Protein AF-A0A7L4TRD4-F1 (afdb_monomer)

Secondary structure (DSSP, 8-state):
--S-HHHHHHHHHHHHHHHHHHHHTS-SSS-----PPP-SHHHHHHHHHHHHH-TT---EEE--SS---GGGGHHHHHH--S-EEEE---S-SS--TTT--HHHHHH--HHHHHHHHHHHHHHTT---EEE-

Foldseek 3Di:
DPDDPVLQVVVLVLQVVVQVCVQVVVPDVDRDDDDRDDQALVSLQVVLVVLVVDPNNQEEEDACQAAHQLVSNLNNLVPHPHAYEYEQDWSDPDDPVVDDDVSNCRRRPSVVNSVNVVVNCVVVVPDHHYDD

Solvent-accessible surface area (backbone atoms only — not comparable to full-atom values): 7834 Å² total; per-residue (Å²): 119,98,67,57,69,68,56,53,52,50,52,45,52,53,50,45,53,52,37,50,52,50,55,71,61,72,79,53,100,61,85,66,79,84,72,82,82,66,76,50,41,62,53,38,26,52,52,35,52,49,47,5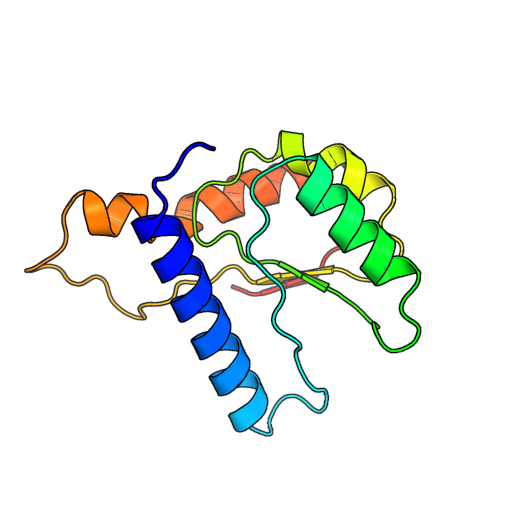7,70,37,85,87,49,76,55,46,80,47,63,37,53,35,73,56,70,39,76,41,44,51,67,17,62,70,72,45,77,54,53,39,34,41,47,49,66,70,93,64,94,67,81,56,83,93,73,69,48,68,69,55,50,65,50,67,27,18,86,54,16,35,50,48,40,47,50,43,40,60,75,69,67,53,82,63,49,78,47,115

Structure (mmCIF, N/CA/C/O backbone):
data_AF-A0A7L4TRD4-F1
#
_entry.id   AF-A0A7L4TRD4-F1
#
loop_
_atom_site.group_PDB
_atom_site.id
_atom_site.type_symbol
_atom_site.label_atom_id
_atom_site.label_alt_id
_atom_site.label_comp_id
_atom_site.label_asym_id
_atom_site.label_entity_id
_atom_site.label_seq_id
_atom_site.pdbx_PDB_ins_code
_atom_site.Cartn_x
_atom_site.Cartn_y
_atom_site.Cartn_z
_atom_site.occupancy
_atom_site.B_iso_or_equiv
_atom_site.auth_seq_id
_atom_site.auth_comp_id
_atom_site.auth_asym_id
_atom_site.auth_atom_id
_atom_site.pdbx_PDB_model_num
ATOM 1 N N . HIS A 1 1 ? 9.168 14.150 -3.097 1.00 60.59 1 HIS A N 1
ATOM 2 C CA . HIS A 1 1 ? 9.000 12.685 -2.972 1.00 60.59 1 HIS A CA 1
ATOM 3 C C . HIS A 1 1 ? 10.142 11.980 -3.693 1.00 60.59 1 HIS A C 1
ATOM 5 O O . HIS A 1 1 ? 10.823 12.643 -4.460 1.00 60.59 1 HIS A O 1
ATOM 11 N N . LEU A 1 2 ? 10.387 10.695 -3.405 1.00 74.81 2 LEU A N 1
ATOM 12 C CA . LEU A 1 2 ? 11.515 9.916 -3.953 1.00 74.81 2 LEU A CA 1
ATOM 13 C C . LEU A 1 2 ? 11.287 9.393 -5.381 1.00 74.81 2 LEU A C 1
ATOM 15 O O . LEU A 1 2 ? 12.255 9.060 -6.052 1.00 74.81 2 LEU A O 1
ATOM 19 N N . TYR A 1 3 ? 10.030 9.307 -5.819 1.00 85.31 3 TYR A N 1
ATOM 20 C CA . TYR A 1 3 ? 9.639 8.750 -7.114 1.00 85.31 3 TYR A CA 1
ATOM 21 C C . TYR A 1 3 ? 8.977 9.808 -7.983 1.00 85.31 3 TYR A C 1
ATOM 23 O O . TYR A 1 3 ? 8.311 10.713 -7.467 1.00 85.31 3 TYR A O 1
ATOM 31 N N . GLU A 1 4 ? 9.145 9.651 -9.291 1.00 88.06 4 GLU A N 1
ATOM 32 C CA . GLU A 1 4 ? 8.486 10.461 -10.307 1.00 88.06 4 GLU A CA 1
ATOM 33 C C . GLU A 1 4 ? 6.982 10.171 -10.366 1.00 88.06 4 GLU A C 1
ATOM 35 O O . GLU A 1 4 ? 6.498 9.122 -9.925 1.00 88.06 4 GLU A O 1
ATOM 40 N N . GLU A 1 5 ? 6.228 11.116 -10.921 1.00 91.00 5 GLU A N 1
ATOM 41 C CA . GLU A 1 5 ? 4.768 11.051 -10.985 1.00 91.00 5 GLU A CA 1
ATO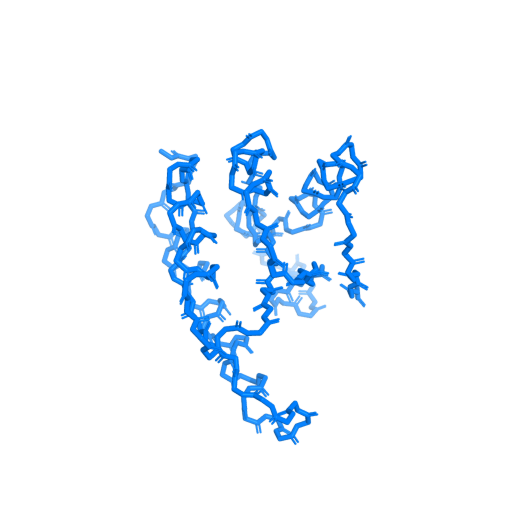M 42 C C . GLU A 1 5 ? 4.268 9.828 -11.765 1.00 91.00 5 GLU A C 1
ATOM 44 O O . GLU A 1 5 ? 3.305 9.184 -11.354 1.00 91.00 5 GLU A O 1
ATOM 49 N N . GLU A 1 6 ? 4.963 9.439 -12.835 1.00 91.38 6 GLU A N 1
ATOM 50 C CA . GLU A 1 6 ? 4.627 8.250 -13.620 1.00 91.38 6 GLU A CA 1
ATOM 51 C C . GLU A 1 6 ? 4.681 6.966 -12.779 1.00 91.38 6 GLU A C 1
ATOM 53 O O . GLU A 1 6 ? 3.737 6.170 -12.791 1.00 91.38 6 GLU A O 1
ATOM 58 N N . THR A 1 7 ? 5.731 6.806 -11.966 1.00 92.94 7 THR A N 1
ATOM 59 C CA . THR A 1 7 ? 5.862 5.667 -11.044 1.00 92.94 7 THR A CA 1
ATOM 60 C C . THR A 1 7 ? 4.713 5.658 -10.037 1.00 92.94 7 THR A C 1
ATOM 62 O O . THR A 1 7 ? 4.099 4.620 -9.797 1.00 92.94 7 THR A O 1
ATOM 65 N N . LEU A 1 8 ? 4.375 6.817 -9.467 1.00 93.12 8 LEU A N 1
ATOM 66 C CA . LEU A 1 8 ? 3.285 6.945 -8.496 1.00 93.12 8 LEU A CA 1
ATOM 67 C C . LEU A 1 8 ? 1.917 6.630 -9.116 1.00 93.12 8 LEU A C 1
ATOM 69 O O . LEU A 1 8 ? 1.102 5.948 -8.493 1.00 93.12 8 LEU A O 1
ATOM 73 N N . ASN A 1 9 ? 1.688 7.057 -10.357 1.00 94.69 9 ASN A N 1
ATOM 74 C CA . ASN A 1 9 ? 0.483 6.733 -11.113 1.00 94.69 9 ASN A CA 1
ATOM 75 C C . ASN A 1 9 ? 0.378 5.229 -11.378 1.00 94.69 9 ASN A C 1
ATOM 77 O O . ASN A 1 9 ? -0.708 4.656 -11.267 1.00 94.69 9 ASN A O 1
ATOM 81 N N . GLN A 1 10 ? 1.493 4.562 -11.682 1.00 97.31 10 GLN A N 1
ATOM 82 C CA . GLN A 1 10 ? 1.497 3.114 -11.865 1.00 97.31 10 GLN A CA 1
ATOM 83 C C . GLN A 1 10 ? 1.251 2.362 -10.548 1.00 97.31 10 GLN A C 1
ATOM 85 O O . GLN A 1 10 ? 0.479 1.403 -10.534 1.00 97.31 10 GLN A O 1
ATOM 90 N N . VAL A 1 11 ? 1.814 2.829 -9.428 1.00 97.25 11 VAL A N 1
ATOM 91 C CA . VAL A 1 11 ? 1.513 2.291 -8.088 1.00 97.25 11 VAL A CA 1
ATOM 92 C C . VAL A 1 11 ? 0.021 2.407 -7.768 1.00 97.25 11 VAL A C 1
ATOM 94 O O . VAL A 1 11 ? -0.577 1.438 -7.290 1.00 97.25 11 VAL A O 1
ATOM 97 N N . ALA A 1 12 ? -0.600 3.554 -8.057 1.00 96.06 12 ALA A N 1
ATOM 98 C CA . ALA A 1 12 ? -2.031 3.763 -7.845 1.00 96.06 12 ALA A CA 1
ATOM 99 C C . ALA A 1 12 ? -2.882 2.817 -8.712 1.00 96.06 12 ALA A C 1
ATOM 101 O O . ALA A 1 12 ? -3.808 2.184 -8.204 1.00 96.06 12 ALA A O 1
ATOM 102 N N . LYS A 1 13 ? -2.525 2.641 -9.994 1.00 97.69 13 LYS A N 1
ATOM 103 C CA . LYS A 1 13 ? -3.193 1.689 -10.901 1.00 97.69 13 LYS A CA 1
ATOM 104 C C . LYS A 1 13 ? -3.098 0.247 -10.399 1.00 97.69 13 LYS A C 1
ATOM 106 O O . LYS A 1 13 ? -4.113 -0.441 -10.324 1.00 97.69 13 LYS A O 1
ATOM 111 N N . ASN A 1 14 ? -1.901 -0.197 -10.017 1.00 98.31 14 ASN A N 1
ATOM 112 C CA . ASN A 1 14 ? -1.678 -1.550 -9.504 1.00 98.31 14 ASN A CA 1
ATOM 113 C C . ASN A 1 14 ? -2.456 -1.787 -8.199 1.00 98.31 14 ASN A C 1
ATOM 115 O O . ASN A 1 14 ? -3.080 -2.832 -8.022 1.00 98.31 14 ASN A O 1
ATOM 119 N N . SER A 1 15 ? -2.474 -0.793 -7.307 1.00 97.88 15 SER A N 1
ATOM 120 C CA . SER A 1 15 ? -3.213 -0.851 -6.040 1.00 97.88 15 SER A CA 1
ATOM 121 C C . SER A 1 15 ? -4.725 -0.938 -6.261 1.00 97.88 15 SER A C 1
ATOM 123 O O . SER A 1 15 ? -5.387 -1.760 -5.627 1.00 97.88 15 SER A O 1
ATOM 125 N N . ALA A 1 16 ? -5.271 -0.143 -7.185 1.00 97.88 16 ALA A N 1
ATOM 126 C CA . ALA A 1 16 ? -6.682 -0.203 -7.556 1.00 97.88 16 ALA A CA 1
ATOM 127 C C . ALA A 1 16 ? -7.057 -1.578 -8.133 1.00 97.88 16 ALA A C 1
ATOM 129 O O . ALA A 1 16 ? -8.013 -2.190 -7.665 1.00 97.88 16 ALA A O 1
ATOM 130 N N . ALA A 1 17 ? -6.250 -2.117 -9.053 1.00 98.31 17 ALA A N 1
ATOM 131 C CA . ALA A 1 17 ? -6.487 -3.430 -9.654 1.00 98.31 17 ALA A CA 1
ATOM 132 C C . ALA A 1 17 ? -6.485 -4.575 -8.622 1.00 98.31 17 ALA A C 1
ATOM 134 O O . ALA A 1 17 ? -7.325 -5.473 -8.691 1.00 98.31 17 ALA A O 1
ATOM 135 N N . ILE A 1 18 ? -5.587 -4.534 -7.629 1.00 97.94 18 ILE A N 1
ATOM 136 C CA . ILE A 1 18 ? -5.583 -5.505 -6.522 1.00 97.94 18 ILE A CA 1
ATOM 137 C C . ILE A 1 18 ? -6.868 -5.393 -5.692 1.00 97.94 18 ILE A C 1
ATOM 139 O O . ILE A 1 18 ? -7.491 -6.407 -5.373 1.00 97.94 18 ILE A O 1
ATOM 143 N N . VAL A 1 19 ? -7.288 -4.171 -5.350 1.00 97.94 19 VAL A N 1
ATOM 144 C CA . VAL A 1 19 ? -8.522 -3.935 -4.584 1.00 97.94 19 VAL A CA 1
ATOM 145 C C . VAL A 1 19 ? -9.754 -4.417 -5.352 1.00 97.94 19 VAL A C 1
ATOM 147 O O . VAL A 1 19 ? -10.627 -5.054 -4.757 1.00 97.94 19 VAL A O 1
ATOM 150 N N . ASP A 1 20 ? -9.815 -4.171 -6.658 1.00 97.88 20 ASP A N 1
ATOM 151 C CA . ASP A 1 20 ? -10.898 -4.640 -7.521 1.00 97.88 20 ASP A CA 1
ATOM 152 C C . ASP A 1 20 ? -10.924 -6.168 -7.603 1.00 97.88 20 ASP A C 1
ATOM 154 O O . ASP A 1 20 ? -11.984 -6.771 -7.432 1.00 97.88 20 ASP A O 1
ATOM 158 N N . GLY A 1 21 ? -9.763 -6.813 -7.755 1.00 97.69 21 GLY A N 1
ATOM 159 C CA . GLY A 1 21 ? -9.647 -8.271 -7.720 1.00 97.69 21 GLY A CA 1
ATOM 160 C C . GLY A 1 21 ? -10.114 -8.869 -6.389 1.00 97.69 21 GLY A C 1
ATOM 161 O O . GLY A 1 21 ? -10.866 -9.846 -6.367 1.00 97.69 21 GLY A O 1
ATOM 162 N N . PHE A 1 22 ? -9.738 -8.256 -5.265 1.00 97.50 22 PHE A N 1
ATOM 163 C CA . PHE A 1 22 ? -10.208 -8.676 -3.946 1.00 97.50 22 PHE A CA 1
ATOM 164 C C . PHE A 1 22 ? -11.722 -8.531 -3.791 1.00 97.50 22 PHE A C 1
ATOM 166 O O . PHE A 1 22 ? -12.379 -9.491 -3.376 1.00 97.50 22 PHE A O 1
ATOM 173 N N . ASN A 1 23 ? -12.279 -7.379 -4.162 1.00 97.69 23 ASN A N 1
ATOM 174 C CA . ASN A 1 23 ? -13.717 -7.127 -4.090 1.00 97.69 23 ASN A CA 1
ATOM 175 C C . ASN A 1 23 ? -14.516 -8.031 -5.046 1.00 97.69 23 ASN A C 1
ATOM 177 O O . ASN A 1 23 ? -15.600 -8.479 -4.685 1.00 97.69 23 ASN A O 1
ATOM 181 N N . GLY A 1 24 ? -13.982 -8.339 -6.231 1.00 97.50 24 GLY A N 1
ATOM 182 C CA . GLY A 1 24 ? -14.615 -9.219 -7.219 1.00 97.50 24 GLY A CA 1
ATOM 183 C C . GLY A 1 24 ? -14.521 -10.712 -6.890 1.00 97.50 24 GLY A C 1
ATOM 184 O O . GLY A 1 24 ? -15.275 -11.512 -7.439 1.00 97.50 24 GLY A O 1
ATOM 185 N N . SER A 1 25 ? -13.628 -11.111 -5.978 1.00 96.75 25 SER A N 1
ATOM 186 C CA . SER A 1 25 ? -13.419 -12.524 -5.633 1.00 96.75 25 SER A CA 1
ATOM 187 C C . SER A 1 25 ? -14.583 -13.173 -4.875 1.00 96.75 25 SER A C 1
ATOM 189 O O . SER A 1 25 ? -14.647 -14.399 -4.811 1.00 96.75 25 SER A O 1
ATOM 191 N N . ASN A 1 26 ? -15.454 -12.378 -4.239 1.00 90.81 26 ASN A N 1
ATOM 192 C CA . ASN A 1 26 ? -16.488 -12.822 -3.291 1.00 90.81 26 ASN A CA 1
ATOM 193 C C . ASN A 1 26 ? -15.972 -13.684 -2.114 1.00 90.81 26 ASN A C 1
ATOM 195 O O . ASN A 1 26 ? -16.767 -14.264 -1.377 1.00 90.81 26 ASN A O 1
ATOM 199 N N . LYS A 1 27 ? -14.648 -13.767 -1.900 1.00 96.06 27 LYS A N 1
ATOM 200 C CA . LYS A 1 27 ? -14.027 -14.523 -0.793 1.00 96.06 27 LYS A CA 1
ATOM 201 C C . LYS A 1 27 ? -13.841 -13.687 0.469 1.00 96.06 27 LYS A C 1
ATOM 203 O O . LYS A 1 27 ? -13.654 -14.240 1.551 1.00 96.06 27 LYS A O 1
ATOM 208 N N . ILE A 1 28 ? -13.862 -12.364 0.332 1.00 95.38 28 ILE A N 1
ATOM 209 C CA . ILE A 1 28 ? -13.737 -11.427 1.444 1.00 95.38 28 ILE A CA 1
ATOM 210 C C . ILE A 1 28 ? -15.140 -10.879 1.728 1.00 95.38 28 ILE A C 1
ATOM 212 O O . ILE A 1 28 ? -15.716 -10.232 0.857 1.00 95.38 28 ILE A O 1
ATOM 216 N N . PRO A 1 29 ? -15.707 -11.102 2.928 1.00 94.50 29 PRO A N 1
ATOM 217 C CA . PRO A 1 29 ? -17.089 -10.719 3.245 1.00 94.50 29 PRO A CA 1
ATOM 218 C C . PRO A 1 29 ? -17.274 -9.202 3.436 1.00 94.50 29 PRO A C 1
ATOM 220 O O . PRO A 1 29 ? -18.323 -8.745 3.882 1.00 94.50 29 PRO A O 1
ATOM 223 N N . LEU A 1 30 ? -16.236 -8.414 3.156 1.00 95.38 30 LEU A N 1
ATOM 224 C CA . LEU A 1 30 ? -16.160 -6.982 3.395 1.00 95.38 30 LEU A CA 1
ATOM 225 C C . LEU A 1 30 ? -15.593 -6.292 2.162 1.00 95.38 30 LEU A C 1
ATOM 227 O O . LEU A 1 30 ? -14.680 -6.805 1.517 1.00 95.38 30 LEU A O 1
ATOM 231 N N . LYS A 1 31 ? -16.086 -5.084 1.890 1.00 96.25 31 LYS A N 1
ATOM 232 C CA . LYS A 1 31 ? -15.549 -4.240 0.827 1.00 96.25 31 LYS A CA 1
ATOM 233 C C . LYS A 1 31 ? -14.212 -3.639 1.253 1.00 96.25 31 LYS A C 1
ATOM 235 O O . LYS A 1 31 ? -14.139 -2.937 2.262 1.00 96.25 31 LYS A O 1
ATOM 240 N N . ILE A 1 32 ? -13.182 -3.844 0.442 1.00 97.81 32 ILE A N 1
ATOM 241 C CA . ILE A 1 32 ? -11.914 -3.127 0.548 1.00 97.81 32 ILE A CA 1
ATOM 242 C C . ILE A 1 32 ? -12.054 -1.801 -0.202 1.00 97.81 32 ILE A C 1
ATOM 244 O O . ILE A 1 32 ? -12.494 -1.761 -1.350 1.00 97.81 32 ILE A O 1
ATOM 248 N N . VAL A 1 33 ? -11.710 -0.700 0.465 1.00 97.62 33 VAL A N 1
ATOM 249 C CA . VAL A 1 33 ? -11.774 0.650 -0.105 1.00 97.62 33 VAL A CA 1
ATOM 250 C C . VAL A 1 33 ? -10.358 1.110 -0.419 1.00 97.62 33 VAL A C 1
ATOM 252 O O . VAL A 1 33 ? -9.557 1.289 0.498 1.00 97.62 33 VAL A O 1
ATOM 255 N N . HIS A 1 34 ? -10.067 1.311 -1.705 1.00 97.25 34 HIS A N 1
ATOM 256 C CA . HIS A 1 34 ? -8.805 1.895 -2.149 1.00 97.25 34 HIS A CA 1
ATOM 257 C C . HIS A 1 34 ? -8.639 3.311 -1.576 1.00 97.25 34 HIS A C 1
ATOM 259 O O . HIS A 1 34 ? -9.601 4.081 -1.478 1.00 97.25 34 HIS A O 1
ATOM 265 N N . LYS A 1 35 ? -7.413 3.643 -1.176 1.00 97.31 35 LYS A N 1
ATOM 266 C CA . LYS A 1 35 ? -7.006 4.970 -0.714 1.00 97.31 35 LYS A CA 1
ATOM 267 C C . LYS A 1 35 ? -5.801 5.405 -1.527 1.00 97.31 35 LYS A C 1
ATOM 269 O O . LYS A 1 35 ? -4.994 4.563 -1.906 1.00 97.31 35 LYS A O 1
ATOM 274 N N . GLU A 1 36 ? -5.702 6.708 -1.764 1.00 94.62 36 GLU A N 1
ATOM 275 C CA . GLU A 1 36 ? -4.586 7.301 -2.495 1.00 94.62 36 GLU A CA 1
ATOM 276 C C . GLU A 1 36 ? -3.236 6.889 -1.906 1.00 94.62 36 GLU A C 1
ATOM 278 O O . GLU A 1 36 ? -3.081 6.751 -0.687 1.00 94.62 36 GLU A O 1
ATOM 283 N N . THR A 1 37 ? -2.246 6.711 -2.781 1.00 95.88 37 THR A N 1
ATOM 284 C CA . THR A 1 37 ? -0.886 6.368 -2.369 1.00 95.88 37 THR A CA 1
ATOM 285 C C . THR A 1 37 ? -0.316 7.483 -1.501 1.00 95.88 37 THR A C 1
ATOM 287 O O . THR A 1 37 ? -0.188 8.624 -1.952 1.00 95.88 37 THR A O 1
ATOM 290 N N . VAL A 1 38 ? 0.062 7.138 -0.272 1.00 96.69 38 VAL A N 1
ATOM 291 C CA . VAL A 1 38 ? 0.706 8.045 0.683 1.00 96.69 38 VAL A CA 1
ATOM 292 C C . VAL A 1 38 ? 2.216 8.085 0.468 1.00 96.69 38 VAL A C 1
ATOM 294 O O . VAL A 1 38 ? 2.860 7.068 0.209 1.00 96.69 38 VAL A O 1
ATOM 297 N N . LYS A 1 39 ? 2.780 9.284 0.546 1.00 95.12 39 LYS A N 1
ATOM 298 C CA . LYS A 1 39 ? 4.119 9.630 0.067 1.00 95.12 39 LYS A CA 1
ATOM 299 C C . LYS A 1 39 ? 4.838 10.632 0.983 1.00 95.12 39 LYS A C 1
ATOM 301 O O . LYS A 1 39 ? 6.040 10.839 0.804 1.00 95.12 39 LYS A O 1
ATOM 306 N N . THR A 1 40 ? 4.149 11.260 1.943 1.00 97.31 40 THR A N 1
ATOM 307 C CA . THR A 1 40 ? 4.735 12.064 3.039 1.00 97.31 40 THR A CA 1
ATOM 308 C C . THR A 1 40 ? 4.345 11.527 4.427 1.00 97.31 40 THR A C 1
ATOM 310 O O . THR A 1 40 ? 3.347 10.814 4.556 1.00 97.31 40 THR A O 1
ATOM 313 N N . PRO A 1 41 ? 5.088 11.883 5.499 1.00 98.19 41 PRO A N 1
ATOM 314 C CA . PRO A 1 41 ? 4.660 11.606 6.873 1.00 98.19 41 PRO A CA 1
ATOM 315 C C . PRO A 1 41 ? 3.281 12.182 7.226 1.00 98.19 41 PRO A C 1
ATOM 317 O O . PRO A 1 41 ? 2.544 11.557 7.991 1.00 98.19 41 PRO A O 1
ATOM 320 N N . ASP A 1 42 ? 2.938 13.357 6.690 1.00 98.38 42 ASP A N 1
ATOM 321 C CA . ASP A 1 42 ? 1.660 14.018 6.966 1.00 98.38 42 ASP A CA 1
ATOM 322 C C . ASP A 1 42 ? 0.510 13.300 6.259 1.00 98.38 42 ASP A C 1
ATOM 324 O O . ASP A 1 42 ? -0.444 12.923 6.927 1.00 98.38 42 ASP A O 1
ATOM 328 N N . GLU A 1 43 ? 0.656 12.940 4.979 1.00 98.19 43 GLU A N 1
ATOM 329 C CA . GLU A 1 43 ? -0.338 12.124 4.260 1.00 98.19 43 GLU A CA 1
ATOM 330 C C . GLU A 1 43 ? -0.610 10.788 4.972 1.00 98.19 43 GLU A C 1
ATOM 332 O O . GLU A 1 43 ? -1.761 10.37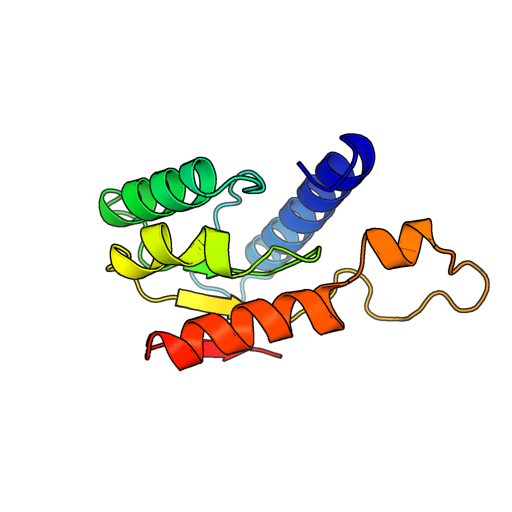5 5.120 1.00 98.19 43 GLU A O 1
ATOM 337 N N . ILE A 1 44 ? 0.445 10.116 5.458 1.00 98.56 44 ILE A N 1
ATOM 338 C CA . ILE A 1 44 ? 0.307 8.887 6.252 1.00 98.56 44 ILE A CA 1
ATOM 339 C C . ILE A 1 44 ? -0.458 9.176 7.549 1.00 98.56 44 ILE A C 1
ATOM 341 O O . ILE A 1 44 ? -1.376 8.440 7.914 1.00 98.56 44 ILE A O 1
ATOM 345 N N . THR A 1 45 ? -0.069 10.224 8.274 1.00 98.69 45 THR A N 1
ATOM 346 C CA . THR A 1 45 ? -0.670 10.566 9.570 1.00 98.69 45 THR A CA 1
ATOM 347 C C . THR A 1 45 ? -2.144 10.922 9.418 1.00 98.69 45 THR A C 1
ATOM 349 O O . THR A 1 45 ? -2.970 10.379 10.154 1.00 98.69 45 THR A O 1
ATOM 352 N N . ASP A 1 46 ? -2.479 11.753 8.437 1.00 98.56 46 ASP A N 1
ATOM 353 C CA . ASP A 1 46 ? -3.835 12.215 8.164 1.00 98.56 46 ASP A CA 1
ATOM 354 C C . ASP A 1 46 ? -4.736 11.056 7.736 1.00 98.56 46 ASP A C 1
ATOM 356 O O . ASP A 1 46 ? -5.853 10.914 8.242 1.00 98.56 46 ASP A O 1
ATOM 360 N N . LEU A 1 47 ? -4.238 10.150 6.884 1.00 98.44 47 LEU A N 1
ATOM 361 C CA . LEU A 1 47 ? -4.986 8.961 6.481 1.00 98.44 47 LEU A CA 1
ATOM 362 C C . LEU A 1 47 ? -5.272 8.034 7.671 1.00 98.44 47 LEU A C 1
ATOM 364 O O . LEU A 1 47 ? -6.393 7.539 7.819 1.00 98.44 47 LEU A O 1
ATOM 368 N N . LEU A 1 48 ? -4.282 7.799 8.538 1.00 98.44 48 LEU A N 1
ATOM 369 C CA . LEU A 1 48 ? -4.455 6.955 9.725 1.00 98.44 48 LEU A CA 1
ATOM 370 C C . LEU A 1 48 ? -5.341 7.628 10.788 1.00 98.44 48 LEU A C 1
ATOM 372 O O . LEU A 1 48 ? -6.092 6.944 11.490 1.00 98.44 48 LEU A O 1
ATOM 376 N N . GLN A 1 49 ? -5.325 8.960 10.878 1.00 98.44 49 GLN A N 1
ATOM 377 C CA . GLN A 1 49 ? -6.249 9.726 11.711 1.00 98.44 49 GLN A CA 1
ATOM 378 C C . GLN A 1 49 ? -7.687 9.642 11.187 1.00 98.44 49 GLN A C 1
ATOM 380 O O . GLN A 1 49 ? -8.603 9.384 11.971 1.00 98.44 49 GLN A O 1
ATOM 385 N N . LEU A 1 50 ? -7.887 9.779 9.875 1.00 98.19 50 LEU A N 1
ATOM 386 C CA . LEU A 1 50 ? -9.186 9.599 9.228 1.00 98.19 50 LEU A CA 1
ATOM 387 C C . LEU A 1 50 ? -9.714 8.172 9.426 1.00 98.19 50 LEU A C 1
ATOM 389 O O . LEU A 1 50 ? -10.882 7.968 9.750 1.00 98.19 50 LEU A O 1
ATOM 393 N N . ALA A 1 51 ? -8.848 7.165 9.295 1.00 98.19 51 ALA A N 1
ATOM 394 C CA . ALA A 1 51 ? -9.224 5.777 9.536 1.00 98.19 51 ALA A CA 1
ATOM 395 C C . ALA A 1 51 ? -9.705 5.543 10.977 1.00 98.19 51 ALA A C 1
ATOM 397 O O . ALA A 1 51 ? -10.606 4.735 11.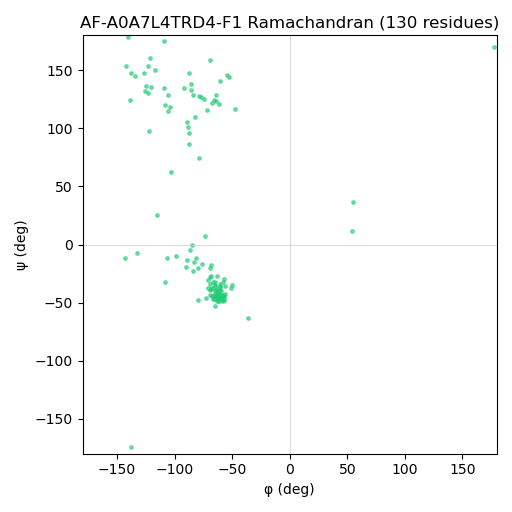199 1.00 98.19 51 ALA A O 1
ATOM 398 N N . ASN A 1 52 ? -9.143 6.253 11.961 1.00 98.44 52 ASN A N 1
ATOM 399 C CA . ASN A 1 52 ? -9.595 6.175 13.348 1.00 98.44 52 ASN A CA 1
ATOM 400 C C . ASN A 1 52 ? -10.999 6.763 13.557 1.00 98.44 52 ASN A C 1
ATOM 402 O O . ASN A 1 52 ? -11.746 6.218 14.373 1.00 98.44 52 ASN A O 1
ATOM 406 N N . SER A 1 53 ? -11.343 7.858 12.870 1.00 97.62 53 SER A N 1
ATOM 407 C CA . SER A 1 53 ? -12.634 8.545 13.023 1.00 97.62 53 SER A CA 1
ATOM 408 C C . SER A 1 53 ? -13.756 7.932 12.181 1.00 97.62 53 SER A C 1
ATOM 410 O O . SER A 1 53 ? -14.928 8.064 12.536 1.00 97.62 53 SER A O 1
ATOM 412 N N . GLU A 1 54 ? -13.421 7.217 11.107 1.00 97.88 54 GLU A N 1
ATOM 413 C CA . GLU A 1 54 ? -14.401 6.556 10.251 1.00 97.88 54 GLU 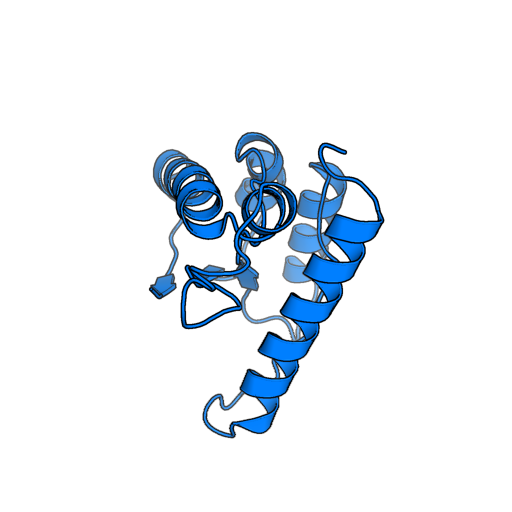A CA 1
ATOM 414 C C . GLU A 1 54 ? -15.031 5.339 10.955 1.00 97.88 54 GLU A C 1
ATOM 416 O O . GLU A 1 54 ? -14.373 4.336 11.258 1.00 97.88 54 GLU A O 1
ATOM 421 N N . LYS A 1 55 ? -16.346 5.415 11.203 1.00 97.00 55 LYS A N 1
ATOM 422 C CA . LYS A 1 55 ? -17.116 4.370 11.897 1.00 97.00 55 LYS A CA 1
ATOM 423 C C . LYS A 1 55 ? -17.157 3.067 11.102 1.00 97.00 55 LYS A C 1
ATOM 425 O O . LYS A 1 55 ? -17.129 1.998 11.704 1.00 97.00 55 LYS A O 1
ATOM 430 N N . LYS A 1 56 ? -17.199 3.146 9.768 1.00 97.69 56 LYS A N 1
ATOM 431 C CA . LYS A 1 56 ? -17.227 1.972 8.878 1.00 97.69 56 LYS A CA 1
ATOM 432 C C . LYS A 1 56 ? -15.841 1.360 8.645 1.00 97.69 56 LYS A C 1
ATOM 434 O O . LYS A 1 56 ? -15.746 0.254 8.121 1.00 97.69 56 LYS A O 1
ATOM 439 N N . CYS A 1 57 ? -14.767 2.047 9.036 1.00 98.12 57 CYS A N 1
ATOM 440 C CA . CYS A 1 57 ? -13.406 1.538 8.932 1.00 98.12 57 CYS A CA 1
ATOM 441 C C . CYS A 1 57 ? -13.111 0.625 10.123 1.00 98.12 57 CYS A C 1
ATOM 443 O O . CYS A 1 57 ? -12.977 1.082 11.263 1.00 98.12 57 CYS A O 1
ATOM 445 N N . ILE A 1 58 ? -13.007 -0.678 9.867 1.00 97.44 58 ILE A N 1
ATOM 446 C CA . ILE A 1 58 ? -12.736 -1.670 10.916 1.00 97.44 58 ILE A CA 1
ATOM 447 C C . ILE A 1 58 ? -11.262 -2.082 10.998 1.00 97.44 58 ILE A C 1
ATOM 449 O O . ILE A 1 58 ? -10.871 -2.764 11.940 1.00 97.44 58 ILE A O 1
ATOM 453 N N . GLY A 1 59 ? -10.442 -1.683 10.028 1.00 97.88 59 GLY A N 1
ATOM 454 C CA . GLY A 1 59 ? -9.044 -2.077 9.930 1.00 97.88 59 GLY A CA 1
ATOM 455 C C . GLY A 1 59 ? -8.383 -1.503 8.684 1.00 97.88 59 GLY A C 1
ATOM 456 O O . GLY A 1 59 ? -9.051 -0.945 7.816 1.00 97.88 59 GLY A O 1
ATOM 457 N N . ILE A 1 60 ? -7.063 -1.637 8.617 1.00 98.38 60 ILE A N 1
ATOM 458 C CA . ILE A 1 60 ? -6.235 -1.100 7.536 1.00 98.38 60 ILE A CA 1
ATOM 459 C C . ILE A 1 60 ? -5.414 -2.230 6.933 1.00 98.38 60 ILE A C 1
ATOM 461 O O . ILE A 1 60 ? -4.846 -3.041 7.662 1.00 98.38 60 ILE A O 1
ATOM 465 N N . ILE A 1 61 ? -5.336 -2.263 5.606 1.00 98.62 61 ILE A N 1
ATOM 466 C CA . ILE A 1 61 ? -4.392 -3.101 4.870 1.00 98.62 61 ILE A CA 1
ATOM 467 C C . ILE A 1 61 ? -3.306 -2.177 4.326 1.00 98.62 61 ILE A C 1
ATOM 469 O O . ILE A 1 61 ? -3.612 -1.160 3.710 1.00 98.62 61 ILE A O 1
ATOM 473 N N . THR A 1 62 ? -2.046 -2.512 4.579 1.00 98.44 62 THR A N 1
ATOM 474 C CA . THR A 1 62 ? -0.883 -1.772 4.083 1.00 98.44 62 THR A CA 1
ATOM 475 C C . THR A 1 62 ? -0.019 -2.680 3.228 1.00 98.44 62 THR A C 1
ATOM 477 O O . THR A 1 62 ? 0.278 -3.800 3.648 1.00 98.44 62 THR A O 1
ATOM 480 N N . TRP A 1 63 ? 0.427 -2.161 2.091 1.00 98.69 63 TRP A N 1
ATOM 481 C CA . TRP A 1 63 ? 1.361 -2.807 1.177 1.00 98.69 63 TRP A CA 1
ATOM 482 C C . TRP A 1 63 ? 2.352 -1.761 0.673 1.00 98.69 63 TRP A C 1
ATOM 484 O O . TRP A 1 63 ? 1.939 -0.713 0.170 1.00 98.69 63 TRP A O 1
ATOM 494 N N . MET A 1 64 ? 3.648 -2.007 0.856 1.00 98.31 64 MET A N 1
ATOM 495 C CA . MET A 1 64 ? 4.690 -1.108 0.370 1.00 98.31 64 MET A CA 1
ATOM 496 C C . MET A 1 64 ? 5.034 -1.496 -1.071 1.00 98.31 64 MET A C 1
ATOM 498 O O . MET A 1 64 ? 5.937 -2.296 -1.304 1.00 98.31 64 MET A O 1
ATOM 502 N N . HIS A 1 65 ? 4.292 -0.964 -2.048 1.00 98.06 65 HIS A N 1
ATOM 503 C CA . HIS A 1 65 ? 4.555 -1.239 -3.469 1.00 98.06 65 HIS A CA 1
ATOM 504 C C . HIS A 1 65 ? 5.977 -0.814 -3.867 1.00 98.06 65 HIS A C 1
ATOM 506 O O . HIS A 1 65 ? 6.718 -1.566 -4.503 1.00 98.06 65 HIS A O 1
ATOM 512 N N . THR A 1 66 ? 6.357 0.396 -3.457 1.00 97.62 66 THR A N 1
ATOM 513 C CA . THR A 1 66 ? 7.718 0.918 -3.560 1.00 97.62 66 THR A CA 1
ATOM 514 C C . THR A 1 66 ? 8.370 1.007 -2.179 1.00 97.62 66 THR A C 1
ATOM 516 O O . THR A 1 66 ? 7.732 0.757 -1.151 1.00 97.62 66 THR A O 1
ATOM 519 N N . PHE A 1 67 ? 9.652 1.370 -2.127 1.00 97.56 67 PHE A N 1
ATOM 520 C CA . PHE A 1 67 ? 10.324 1.633 -0.862 1.00 97.56 67 PHE A CA 1
ATOM 521 C C . PHE A 1 67 ? 9.744 2.901 -0.217 1.00 97.56 67 PHE A C 1
ATOM 523 O O . PHE A 1 67 ? 9.751 3.984 -0.801 1.00 97.56 67 PHE A O 1
ATOM 530 N N . SER A 1 68 ? 9.217 2.758 0.999 1.00 97.19 68 SER A N 1
ATOM 531 C CA . SER A 1 68 ? 8.578 3.834 1.759 1.00 97.19 68 SER A CA 1
ATOM 532 C C . SER A 1 68 ? 9.300 3.987 3.099 1.00 97.19 68 SER A C 1
ATOM 534 O O . SER A 1 68 ? 8.996 3.224 4.022 1.00 97.19 68 SER A O 1
ATOM 536 N N . PRO A 1 69 ? 10.241 4.950 3.222 1.00 97.88 69 PRO A N 1
ATOM 537 C CA . PRO A 1 69 ? 11.103 5.081 4.391 1.00 97.88 69 PRO A CA 1
ATOM 538 C C . PRO A 1 69 ? 10.322 5.002 5.700 1.00 97.88 69 PRO A C 1
ATOM 540 O O . PRO A 1 69 ? 9.488 5.858 6.019 1.00 97.88 69 PRO A O 1
ATOM 543 N N . ALA A 1 70 ? 10.605 3.983 6.506 1.00 97.50 70 ALA A N 1
ATOM 544 C CA . ALA A 1 70 ? 9.684 3.574 7.560 1.00 97.50 70 ALA A CA 1
ATOM 545 C C . ALA A 1 70 ? 9.566 4.608 8.697 1.00 97.50 70 ALA A C 1
ATOM 547 O O . ALA A 1 70 ? 8.585 4.626 9.443 1.00 97.50 70 ALA A O 1
ATOM 548 N N . LYS A 1 71 ? 10.528 5.538 8.807 1.00 98.06 71 LYS A N 1
ATOM 549 C CA . LYS A 1 71 ? 10.445 6.693 9.719 1.00 98.06 71 LYS A CA 1
ATOM 550 C C . LYS A 1 71 ? 9.222 7.573 9.455 1.00 98.06 71 LYS A C 1
ATOM 552 O O . LYS A 1 71 ? 8.675 8.127 10.405 1.00 98.06 71 LYS A O 1
ATOM 557 N N . MET A 1 72 ? 8.775 7.679 8.203 1.00 98.25 72 MET A N 1
ATOM 558 C CA . MET A 1 72 ? 7.601 8.475 7.832 1.00 98.25 72 MET A CA 1
ATOM 559 C C . MET A 1 72 ? 6.318 7.944 8.483 1.00 98.25 72 MET A C 1
ATOM 561 O O . MET A 1 72 ? 5.402 8.705 8.777 1.00 98.25 72 MET A O 1
ATOM 565 N N . TRP A 1 73 ? 6.279 6.644 8.778 1.00 98.69 73 TRP A N 1
ATOM 566 C CA . TRP A 1 73 ? 5.115 5.968 9.337 1.00 98.69 73 TRP A CA 1
ATOM 567 C C . TRP A 1 73 ? 4.988 6.105 10.857 1.00 98.69 73 TRP A C 1
ATOM 569 O O . TRP A 1 73 ? 3.915 5.849 11.399 1.00 98.69 73 TRP A O 1
ATOM 579 N N . ILE A 1 74 ? 6.044 6.522 11.569 1.00 98.69 74 ILE A N 1
ATOM 580 C CA . ILE A 1 74 ? 6.088 6.494 13.042 1.00 98.69 74 ILE A CA 1
ATOM 581 C C . ILE A 1 74 ? 4.931 7.282 13.662 1.00 98.69 74 ILE A C 1
ATOM 583 O O . ILE A 1 74 ? 4.259 6.774 14.562 1.00 98.69 74 ILE A O 1
ATOM 587 N N . ARG A 1 75 ? 4.680 8.511 13.198 1.00 98.69 75 ARG A N 1
ATOM 588 C CA . ARG A 1 75 ? 3.644 9.385 13.772 1.00 98.69 75 ARG A CA 1
ATOM 589 C C . ARG A 1 75 ? 2.251 8.790 13.572 1.00 98.69 75 ARG A C 1
ATOM 591 O O . ARG A 1 75 ? 1.536 8.575 14.550 1.00 98.69 75 ARG A O 1
ATOM 598 N N . GLY A 1 76 ? 1.907 8.438 12.335 1.00 98.56 76 GLY A N 1
ATOM 599 C CA . GLY A 1 76 ? 0.619 7.832 12.006 1.00 98.56 76 GLY A CA 1
ATOM 600 C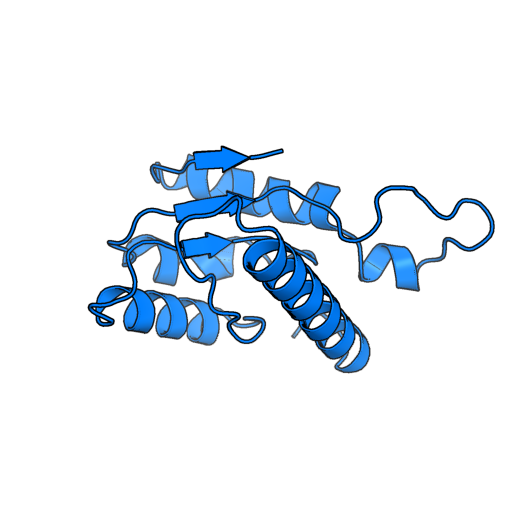 C . GLY A 1 76 ? 0.392 6.481 12.700 1.00 98.56 76 GLY A C 1
ATOM 601 O O . GLY A 1 76 ? -0.654 6.256 13.308 1.00 98.56 76 GLY A O 1
ATOM 602 N N . LEU A 1 77 ? 1.391 5.594 12.709 1.00 98.50 77 LEU A N 1
ATOM 603 C CA . LEU A 1 77 ? 1.293 4.303 13.399 1.00 98.50 77 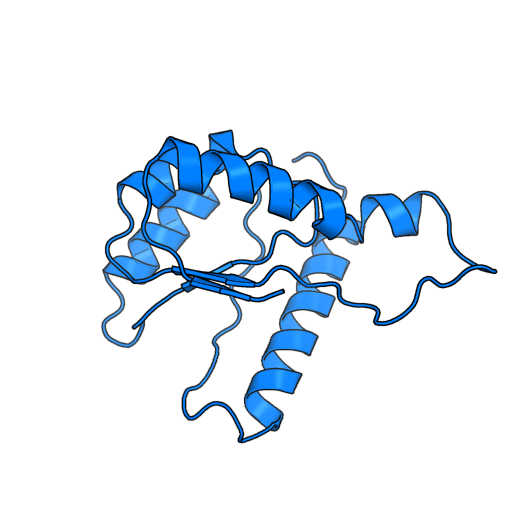LEU A CA 1
ATOM 604 C C . LEU A 1 77 ? 1.164 4.467 14.915 1.00 98.50 77 LEU A C 1
ATOM 606 O O . LEU A 1 77 ? 0.515 3.647 15.566 1.00 98.50 77 LEU A O 1
ATOM 610 N N . SER A 1 78 ? 1.770 5.505 15.499 1.00 98.44 78 SER A N 1
ATOM 611 C CA . SER A 1 78 ? 1.673 5.785 16.937 1.00 98.44 78 SER A CA 1
ATOM 612 C C . SER A 1 78 ? 0.243 6.104 17.361 1.00 98.44 78 SER A C 1
ATOM 614 O O . SER A 1 78 ? -0.180 5.618 18.408 1.00 98.44 78 SER A O 1
ATOM 616 N N . ILE A 1 79 ? -0.506 6.833 16.528 1.00 98.31 79 ILE A N 1
ATOM 617 C CA . ILE A 1 79 ? -1.894 7.229 16.808 1.00 98.31 79 ILE A CA 1
ATOM 618 C C . ILE A 1 79 ? -2.940 6.215 16.328 1.00 98.31 79 ILE A C 1
ATOM 620 O O . ILE A 1 79 ? -4.110 6.331 16.694 1.00 98.31 79 ILE A O 1
ATOM 624 N N . LEU A 1 80 ? -2.563 5.245 15.493 1.00 98.44 80 LEU A N 1
ATOM 625 C CA . LEU A 1 80 ? -3.495 4.274 14.924 1.00 98.44 80 LEU A CA 1
ATOM 626 C C . LEU A 1 80 ? -4.126 3.393 16.016 1.00 98.44 80 LEU A C 1
ATOM 628 O O . LEU A 1 80 ? -3.426 2.715 16.770 1.00 98.44 80 LEU A O 1
ATOM 632 N N . LYS A 1 81 ? -5.462 3.385 16.066 1.00 97.81 81 LYS A N 1
ATOM 633 C CA . LYS A 1 81 ? -6.283 2.595 16.998 1.00 97.81 81 LYS A CA 1
ATOM 634 C C . LYS A 1 81 ? -6.983 1.417 16.317 1.00 97.81 81 LYS A C 1
ATOM 636 O O . LYS A 1 81 ? -7.541 0.563 17.003 1.00 97.81 81 LYS A O 1
ATOM 641 N N . LYS A 1 82 ? -6.988 1.372 14.982 1.00 98.12 82 LYS A N 1
ATOM 642 C CA . LYS A 1 82 ? -7.593 0.285 14.203 1.00 98.12 82 LYS A CA 1
ATOM 643 C C . LYS A 1 82 ? -6.585 -0.858 13.985 1.00 98.12 82 LYS A C 1
ATOM 645 O O . LYS A 1 82 ? -5.388 -0.591 13.870 1.00 98.12 82 LYS A O 1
ATOM 650 N N . PRO A 1 83 ? -7.039 -2.122 13.910 1.00 98.19 83 PRO A N 1
ATOM 651 C CA . PRO A 1 83 ? -6.201 -3.246 13.503 1.00 98.19 83 PRO A CA 1
ATOM 652 C C . PRO A 1 83 ? -5.532 -3.004 12.147 1.00 98.19 83 PRO A C 1
ATOM 654 O O . PRO A 1 83 ? -6.131 -2.410 11.251 1.00 98.19 83 PRO A O 1
ATOM 657 N N . ILE A 1 84 ? -4.311 -3.512 11.987 1.00 98.38 84 ILE A N 1
ATOM 658 C CA . ILE A 1 84 ? -3.532 -3.376 10.756 1.00 98.38 84 ILE A CA 1
ATOM 659 C C . ILE A 1 84 ? -3.068 -4.741 10.241 1.00 98.38 84 ILE A C 1
ATOM 661 O O . ILE A 1 84 ? -2.547 -5.578 10.989 1.00 98.38 84 ILE A O 1
ATOM 665 N N . CYS A 1 85 ? -3.281 -4.955 8.948 1.00 98.38 85 CYS A N 1
ATOM 666 C CA . CYS A 1 85 ? -2.796 -6.082 8.175 1.00 98.38 85 CYS A CA 1
ATOM 667 C C . CYS A 1 85 ? -1.696 -5.588 7.238 1.00 98.38 85 CYS A C 1
ATOM 669 O O . CYS A 1 85 ? -1.922 -4.736 6.385 1.00 98.38 85 CYS A O 1
ATOM 671 N N . HIS A 1 86 ? -0.505 -6.141 7.392 1.00 98.62 86 HIS A N 1
ATOM 672 C CA . HIS A 1 86 ? 0.596 -5.949 6.467 1.00 98.62 86 HIS A CA 1
ATOM 673 C C . HIS A 1 86 ? 0.505 -7.031 5.389 1.00 98.62 86 HIS A C 1
ATOM 675 O O . HIS A 1 86 ? 0.774 -8.201 5.661 1.00 98.62 86 HIS A O 1
ATOM 681 N N . LEU A 1 87 ? 0.064 -6.635 4.196 1.00 98.56 87 LEU A N 1
ATOM 682 C CA . LEU A 1 87 ? 0.020 -7.489 3.017 1.00 98.56 87 LEU A CA 1
ATOM 683 C C . LEU A 1 87 ? 1.368 -7.380 2.303 1.00 98.56 87 LEU A C 1
ATOM 685 O O . LEU A 1 87 ? 1.631 -6.390 1.625 1.00 98.56 87 LEU A O 1
ATOM 689 N N . HIS A 1 88 ? 2.221 -8.378 2.500 1.00 98.38 88 HIS A N 1
ATOM 690 C CA . HIS A 1 88 ? 3.498 -8.482 1.818 1.00 98.38 88 HIS A CA 1
ATOM 691 C C . HIS A 1 88 ? 3.282 -9.220 0.498 1.00 98.38 88 HIS A C 1
ATOM 693 O O . HIS A 1 88 ? 3.197 -10.440 0.471 1.00 98.38 88 HIS A O 1
ATOM 699 N N . THR A 1 89 ? 3.112 -8.471 -0.587 1.00 98.31 89 THR A N 1
ATOM 700 C CA . THR A 1 89 ? 2.764 -9.027 -1.899 1.00 98.31 89 THR A CA 1
ATOM 701 C C . THR A 1 89 ? 3.517 -8.315 -3.019 1.00 98.31 89 THR A C 1
ATOM 703 O O . THR A 1 89 ? 4.281 -7.381 -2.776 1.00 98.31 89 THR A O 1
ATOM 706 N N . GLN A 1 90 ? 3.298 -8.759 -4.251 1.00 98.31 90 GLN A N 1
ATOM 707 C CA . GLN A 1 90 ? 3.811 -8.145 -5.467 1.00 98.31 90 GLN A CA 1
ATOM 708 C C . GLN A 1 90 ? 2.704 -8.145 -6.523 1.00 98.31 90 GLN A C 1
ATOM 710 O O . GLN A 1 90 ? 1.871 -9.049 -6.547 1.00 98.31 90 GLN A O 1
ATOM 715 N N . PHE A 1 91 ? 2.681 -7.132 -7.393 1.00 98.06 91 PHE A N 1
ATOM 716 C CA . PHE A 1 91 ? 1.660 -7.046 -8.439 1.00 98.06 91 PHE A CA 1
ATOM 717 C C . PHE A 1 91 ? 1.799 -8.175 -9.471 1.00 98.06 91 PHE A C 1
ATOM 719 O O . PHE A 1 91 ? 0.825 -8.841 -9.817 1.00 98.06 91 PHE A O 1
ATOM 726 N N . ASN A 1 92 ? 3.022 -8.414 -9.947 1.00 97.25 92 ASN A N 1
ATOM 727 C CA . ASN A 1 92 ? 3.330 -9.494 -10.877 1.00 97.25 92 ASN A CA 1
ATOM 728 C C . ASN A 1 92 ? 3.610 -10.796 -10.121 1.00 97.25 92 ASN A C 1
ATOM 730 O O . ASN A 1 92 ? 4.425 -10.809 -9.196 1.00 97.25 92 ASN A O 1
ATOM 734 N N . ALA A 1 93 ? 2.997 -11.892 -10.578 1.00 96.69 93 ALA A N 1
ATOM 735 C CA . ALA A 1 93 ? 3.257 -13.234 -10.056 1.00 96.69 93 ALA A CA 1
ATOM 736 C C . ALA A 1 93 ? 4.658 -13.755 -10.426 1.00 96.69 93 ALA A C 1
ATOM 738 O O . ALA A 1 93 ? 5.282 -14.458 -9.637 1.00 96.69 93 ALA A O 1
ATOM 739 N N . GLU A 1 94 ? 5.158 -13.391 -11.610 1.00 97.38 94 GLU A N 1
ATOM 740 C CA . GLU A 1 94 ? 6.452 -13.832 -12.133 1.00 97.38 94 GLU A CA 1
ATOM 741 C C . GLU A 1 94 ? 7.360 -12.646 -12.467 1.00 97.38 94 GLU A C 1
ATOM 743 O O . GLU A 1 94 ? 6.896 -11.548 -12.792 1.00 97.38 94 GLU A O 1
ATOM 748 N N . ILE A 1 95 ? 8.670 -12.889 -12.415 1.00 97.06 95 ILE A N 1
ATOM 749 C CA . ILE A 1 95 ? 9.686 -11.937 -12.867 1.00 97.06 95 ILE A CA 1
ATOM 750 C C . ILE A 1 95 ? 9.742 -11.980 -14.403 1.00 97.06 95 ILE A C 1
ATOM 752 O O . ILE A 1 95 ? 9.945 -13.057 -14.971 1.00 97.06 95 ILE A O 1
ATOM 756 N N . PRO A 1 96 ? 9.617 -10.840 -15.105 1.00 97.06 96 PRO A N 1
ATOM 757 C CA . PRO A 1 96 ? 9.675 -10.810 -16.561 1.00 97.06 96 PRO A CA 1
ATOM 758 C C . PRO A 1 96 ? 11.131 -10.880 -17.054 1.00 97.06 96 PRO A C 1
ATOM 760 O O . PRO A 1 96 ? 11.681 -9.885 -17.516 1.00 97.06 96 PRO A O 1
ATOM 763 N N . TRP A 1 97 ? 11.768 -12.053 -16.981 1.00 96.81 97 TRP A N 1
ATOM 764 C CA . TRP A 1 97 ? 13.213 -12.243 -17.216 1.00 96.81 97 TRP A CA 1
ATOM 765 C C . TRP A 1 97 ? 13.769 -11.624 -18.506 1.00 96.81 97 TRP A C 1
ATOM 767 O O . TRP A 1 97 ? 14.895 -11.143 -18.511 1.00 96.81 97 TRP A O 1
ATOM 777 N N . GLY A 1 98 ? 12.993 -11.617 -19.593 1.00 97.62 98 GLY A N 1
ATOM 778 C CA . GLY A 1 98 ? 13.420 -11.044 -20.876 1.00 97.62 98 GLY A CA 1
ATOM 779 C C . GLY A 1 98 ? 13.164 -9.542 -21.043 1.00 97.62 98 GLY A C 1
ATOM 780 O O . GLY A 1 98 ? 13.512 -8.994 -22.082 1.00 97.62 98 GLY A O 1
ATOM 781 N N . LYS A 1 99 ? 12.498 -8.892 -20.081 1.00 96.75 99 LYS A N 1
ATOM 782 C CA . LYS A 1 99 ? 12.078 -7.479 -20.159 1.00 96.75 99 LYS A CA 1
ATOM 783 C C . LYS A 1 99 ? 12.410 -6.666 -18.908 1.00 96.75 99 LYS A C 1
ATOM 785 O O . LYS A 1 99 ? 12.153 -5.472 -18.894 1.00 96.75 99 LYS A O 1
ATOM 790 N N . ILE A 1 100 ? 12.896 -7.310 -17.849 1.00 97.31 100 ILE A N 1
ATOM 791 C CA . ILE A 1 100 ? 13.213 -6.644 -16.591 1.00 97.31 100 ILE A CA 1
ATOM 792 C C . ILE A 1 100 ? 14.348 -5.639 -16.789 1.00 97.31 100 ILE A C 1
ATOM 794 O O . ILE A 1 100 ? 15.410 -5.971 -17.313 1.00 97.31 100 ILE A O 1
ATOM 798 N N . ASP A 1 101 ? 14.111 -4.418 -16.337 1.00 97.44 101 ASP A N 1
ATOM 799 C CA . ASP A 1 101 ? 15.052 -3.309 -16.357 1.00 97.44 101 ASP A CA 1
ATOM 800 C C . ASP A 1 101 ? 14.987 -2.529 -15.032 1.00 97.44 101 ASP A C 1
ATOM 802 O O . ASP A 1 101 ? 14.334 -2.937 -14.063 1.00 97.44 101 ASP A O 1
ATOM 806 N N . MET A 1 102 ? 15.710 -1.411 -14.963 1.00 96.00 102 MET A N 1
ATOM 807 C CA . MET A 1 102 ? 15.760 -0.593 -13.752 1.00 96.00 102 MET A CA 1
ATOM 808 C C . MET A 1 102 ? 14.437 0.113 -13.451 1.00 96.00 102 MET A C 1
ATOM 810 O O . MET A 1 102 ? 14.137 0.318 -12.276 1.00 96.00 102 MET A O 1
ATOM 814 N N . ASP A 1 103 ? 13.623 0.422 -14.459 1.00 95.12 103 ASP A N 1
ATOM 815 C CA . ASP A 1 103 ? 12.313 1.046 -14.257 1.00 95.12 103 ASP A CA 1
ATOM 816 C C . ASP A 1 103 ? 11.349 0.053 -13.605 1.00 95.12 103 ASP A C 1
ATOM 818 O O . ASP A 1 103 ? 10.696 0.367 -12.602 1.00 95.12 103 ASP A O 1
ATOM 822 N N . PHE A 1 104 ? 11.353 -1.199 -14.077 1.00 96.50 104 PHE A N 1
ATOM 823 C CA . PHE A 1 104 ? 10.630 -2.288 -13.428 1.00 96.50 104 PHE A CA 1
ATOM 824 C C . PHE A 1 104 ? 11.073 -2.474 -11.972 1.00 96.50 104 PHE A C 1
ATOM 826 O O . PHE A 1 104 ? 10.221 -2.626 -11.092 1.00 96.50 104 PHE A O 1
ATOM 833 N N . MET A 1 105 ? 12.383 -2.451 -11.707 1.00 96.50 105 MET A N 1
ATOM 834 C CA . MET A 1 105 ? 12.937 -2.634 -10.360 1.00 96.50 105 MET A CA 1
ATOM 835 C C . MET A 1 105 ? 12.618 -1.463 -9.424 1.00 96.50 105 MET A C 1
ATOM 837 O O . MET A 1 105 ? 12.306 -1.687 -8.255 1.00 96.50 105 MET A O 1
ATOM 841 N N . ASN A 1 106 ? 12.640 -0.223 -9.919 1.00 94.62 106 ASN A N 1
ATOM 842 C CA . ASN A 1 106 ? 12.280 0.964 -9.140 1.00 94.62 106 ASN A CA 1
ATOM 843 C C . ASN A 1 106 ? 10.789 0.976 -8.765 1.00 94.62 106 ASN A C 1
ATOM 845 O O . ASN A 1 106 ? 10.421 1.447 -7.684 1.00 94.62 106 ASN A O 1
ATOM 849 N N . LEU A 1 107 ? 9.930 0.420 -9.621 1.00 96.88 107 LEU A N 1
ATOM 850 C CA . LEU A 1 107 ? 8.498 0.297 -9.367 1.00 96.88 107 LEU A CA 1
ATOM 851 C C . LEU A 1 107 ? 8.148 -0.889 -8.446 1.00 96.88 107 LEU A C 1
ATOM 853 O O . LEU A 1 107 ? 7.374 -0.733 -7.501 1.00 96.88 107 LEU A O 1
ATOM 857 N N . ASN A 1 108 ? 8.690 -2.081 -8.708 1.00 97.62 108 ASN A N 1
ATOM 858 C CA . ASN A 1 108 ? 8.245 -3.348 -8.108 1.00 97.62 108 ASN A CA 1
ATOM 859 C C . ASN A 1 108 ? 9.187 -3.829 -7.003 1.00 97.62 108 ASN A C 1
ATOM 861 O O . ASN A 1 108 ? 9.793 -4.895 -7.084 1.00 97.62 108 ASN A O 1
ATOM 865 N N . GLN A 1 109 ? 9.304 -3.033 -5.948 1.00 97.12 109 GLN A N 1
ATOM 866 C CA . GLN A 1 109 ? 10.329 -3.216 -4.920 1.00 97.12 109 GLN A CA 1
ATOM 867 C C . GLN A 1 109 ? 9.779 -3.567 -3.529 1.00 97.12 109 GLN A C 1
ATOM 869 O O . GLN A 1 109 ? 10.424 -3.345 -2.498 1.00 97.12 109 GLN A O 1
ATOM 874 N N . SER A 1 110 ? 8.589 -4.163 -3.480 1.00 98.06 110 SER A N 1
ATOM 875 C CA . SER A 1 110 ? 7.977 -4.640 -2.235 1.00 98.06 110 SER A CA 1
ATOM 876 C C . SER A 1 110 ? 8.848 -5.643 -1.483 1.00 98.06 110 SER A C 1
ATOM 878 O O . SER A 1 110 ? 8.832 -5.654 -0.253 1.00 98.06 110 SER A O 1
ATOM 880 N N . ALA A 1 111 ? 9.676 -6.422 -2.192 1.00 97.75 111 ALA A N 1
ATOM 881 C CA . ALA A 1 111 ? 10.601 -7.392 -1.603 1.00 97.75 111 ALA A CA 1
ATOM 882 C C . ALA A 1 111 ? 11.482 -6.797 -0.487 1.00 97.75 111 ALA A C 1
ATOM 884 O O . ALA A 1 111 ? 11.721 -7.464 0.522 1.00 97.75 111 ALA A O 1
ATOM 885 N N . HIS A 1 112 ? 11.926 -5.540 -0.615 1.00 97.69 112 HIS A N 1
ATOM 886 C CA . HIS A 1 112 ? 12.649 -4.827 0.447 1.00 97.69 112 HIS A CA 1
ATOM 887 C C . HIS A 1 112 ? 11.835 -3.721 1.118 1.00 97.69 112 HIS A C 1
ATOM 889 O O . HIS A 1 112 ? 11.994 -3.533 2.326 1.00 97.69 112 HIS A O 1
ATOM 895 N N . GLY A 1 113 ? 10.933 -3.038 0.404 1.00 98.06 113 GLY A N 1
ATOM 896 C CA . GLY A 1 113 ? 10.073 -1.999 0.985 1.00 98.06 113 GLY A CA 1
ATOM 897 C C . GLY A 1 113 ? 9.229 -2.515 2.153 1.00 98.06 113 GLY A C 1
ATOM 898 O O . GLY A 1 113 ? 9.223 -1.935 3.242 1.00 98.06 113 GLY A O 1
ATOM 899 N N . ASP A 1 114 ? 8.598 -3.678 1.986 1.00 98.62 114 ASP A N 1
ATOM 900 C CA . ASP A 1 114 ? 7.811 -4.292 3.054 1.00 98.62 114 ASP A CA 1
ATOM 901 C C . ASP A 1 114 ? 8.685 -4.788 4.212 1.00 98.62 114 ASP A C 1
ATOM 903 O O . ASP A 1 114 ? 8.221 -4.825 5.351 1.00 98.62 114 ASP A O 1
ATOM 907 N N . ARG A 1 115 ? 9.956 -5.139 3.982 1.00 98.62 115 ARG A N 1
ATOM 908 C CA . ARG A 1 115 ? 10.870 -5.545 5.066 1.00 98.62 115 ARG A CA 1
ATOM 909 C C . ARG A 1 115 ? 11.255 -4.360 5.946 1.00 98.62 115 ARG A C 1
ATOM 911 O O . ARG A 1 115 ? 11.325 -4.518 7.165 1.00 98.62 115 ARG A O 1
ATOM 918 N N . GLU A 1 116 ? 11.450 -3.177 5.367 1.00 98.56 116 GLU A N 1
ATOM 919 C CA . GLU A 1 116 ? 11.721 -1.955 6.131 1.00 98.56 116 GLU A CA 1
ATOM 920 C C . GLU A 1 116 ? 10.505 -1.543 6.983 1.00 98.56 116 GLU A C 1
ATOM 922 O O . GLU A 1 116 ? 10.624 -1.320 8.193 1.00 98.56 116 GLU A O 1
ATOM 927 N N . PHE A 1 117 ? 9.303 -1.544 6.394 1.00 98.62 117 PHE A N 1
ATOM 928 C CA . PHE A 1 117 ? 8.053 -1.353 7.141 1.00 98.62 117 PHE A CA 1
ATOM 929 C C . PHE A 1 117 ? 7.862 -2.448 8.208 1.00 98.62 117 PHE A C 1
ATOM 931 O O . PHE A 1 117 ? 7.499 -2.190 9.361 1.00 98.62 117 PHE A O 1
ATOM 938 N N . GLY A 1 118 ? 8.216 -3.680 7.833 1.00 98.50 118 GLY A N 1
ATOM 939 C CA . GLY A 1 118 ? 8.503 -4.842 8.665 1.00 98.50 118 GLY A CA 1
ATOM 940 C C . GLY A 1 118 ? 9.215 -4.487 9.964 1.00 98.50 118 GLY A C 1
ATOM 941 O O . GLY A 1 118 ? 8.674 -4.687 11.055 1.00 98.50 118 GLY A O 1
ATOM 942 N N . PHE A 1 119 ? 10.418 -3.942 9.835 1.00 98.56 119 PHE A N 1
ATOM 943 C CA . PHE A 1 119 ? 11.257 -3.537 10.951 1.00 98.56 119 PHE A CA 1
ATOM 944 C C . PHE A 1 119 ? 10.567 -2.508 11.852 1.00 98.56 119 PHE A C 1
ATOM 946 O O . PHE A 1 119 ? 10.523 -2.704 13.069 1.00 98.56 119 PHE A O 1
ATOM 953 N N . MET A 1 120 ? 9.984 -1.448 11.285 1.00 98.50 120 MET A N 1
ATOM 954 C CA . MET A 1 120 ? 9.402 -0.361 12.081 1.00 98.50 120 MET A CA 1
ATOM 955 C C . MET A 1 120 ? 8.217 -0.818 12.935 1.00 98.50 120 MET A C 1
ATOM 957 O O . MET A 1 120 ? 8.152 -0.515 14.127 1.00 98.50 120 MET A O 1
ATOM 961 N N . MET A 1 121 ? 7.314 -1.617 12.366 1.00 98.31 121 MET A N 1
ATOM 962 C CA . MET A 1 121 ? 6.183 -2.191 13.102 1.00 98.31 121 MET A CA 1
ATOM 963 C C . MET A 1 121 ? 6.642 -3.029 14.303 1.00 98.31 121 MET A C 1
ATOM 965 O O . MET A 1 121 ? 6.096 -2.889 15.402 1.00 98.31 121 MET A O 1
ATOM 969 N N . SER A 1 122 ? 7.679 -3.855 14.120 1.00 98.44 122 SER A N 1
ATOM 970 C CA . SER A 1 122 ? 8.283 -4.645 15.200 1.00 98.44 122 SER A CA 1
ATOM 971 C C . SER A 1 122 ? 8.975 -3.751 16.234 1.00 98.44 122 SER A C 1
ATOM 973 O O . SER A 1 122 ? 8.766 -3.911 17.437 1.00 98.44 122 SER A O 1
ATOM 975 N N . ARG A 1 123 ? 9.741 -2.748 15.785 1.00 98.44 123 ARG A N 1
ATOM 976 C CA . ARG A 1 123 ? 10.450 -1.788 16.645 1.00 98.44 123 ARG A CA 1
ATOM 977 C C . ARG A 1 123 ? 9.502 -0.973 17.527 1.00 98.44 123 ARG A C 1
ATOM 979 O O . ARG A 1 123 ? 9.851 -0.663 18.669 1.00 98.44 123 ARG A O 1
ATOM 986 N N . MET A 1 124 ? 8.322 -0.639 17.009 1.00 98.38 124 MET A N 1
ATOM 987 C CA . MET A 1 124 ? 7.247 0.060 17.718 1.00 98.38 124 MET A CA 1
ATOM 988 C C . MET A 1 124 ? 6.341 -0.878 18.530 1.00 98.38 124 MET A C 1
ATOM 990 O O . MET A 1 124 ? 5.400 -0.405 19.166 1.00 98.38 124 MET A O 1
ATOM 994 N N . ARG A 1 125 ? 6.599 -2.196 18.507 1.00 98.12 125 ARG A N 1
ATOM 995 C CA . ARG A 1 125 ? 5.794 -3.234 19.176 1.00 98.12 125 ARG A CA 1
ATOM 996 C C . ARG A 1 125 ? 4.315 -3.186 18.773 1.00 98.12 125 ARG A C 1
ATOM 998 O O . ARG A 1 125 ? 3.425 -3.410 19.593 1.00 98.12 125 ARG A O 1
ATOM 1005 N N . LYS A 1 126 ? 4.033 -2.868 17.507 1.00 98.00 126 LYS A N 1
ATOM 1006 C CA . LYS A 1 126 ? 2.665 -2.796 16.987 1.00 98.00 126 LYS A CA 1
ATOM 1007 C C . LYS A 1 126 ? 2.146 -4.200 16.694 1.00 98.00 126 LYS A C 1
ATOM 1009 O O . LYS A 1 126 ? 2.773 -4.966 15.965 1.00 98.00 126 LYS A O 1
ATOM 1014 N N . LYS A 1 127 ? 0.970 -4.529 17.234 1.00 97.19 127 LYS A N 1
ATOM 1015 C CA . LYS A 1 127 ? 0.253 -5.753 16.862 1.00 97.19 127 LYS A CA 1
ATOM 1016 C C . LYS A 1 127 ? -0.183 -5.634 15.402 1.00 97.19 127 LYS A C 1
ATOM 1018 O O . LYS A 1 127 ? -0.885 -4.691 15.047 1.00 97.19 127 LYS A O 1
ATOM 1023 N N . ARG A 1 128 ? 0.212 -6.599 14.576 1.00 97.31 128 ARG A N 1
ATOM 1024 C CA . ARG A 1 128 ? -0.191 -6.693 13.169 1.00 97.31 128 ARG A CA 1
ATOM 1025 C C . ARG A 1 128 ? -0.410 -8.137 12.757 1.00 97.31 128 ARG A C 1
ATOM 1027 O O . ARG A 1 128 ? 0.219 -9.039 13.309 1.00 97.31 128 ARG A O 1
ATOM 1034 N N . LYS A 1 129 ? -1.253 -8.338 11.749 1.00 98.38 129 LYS A N 1
AT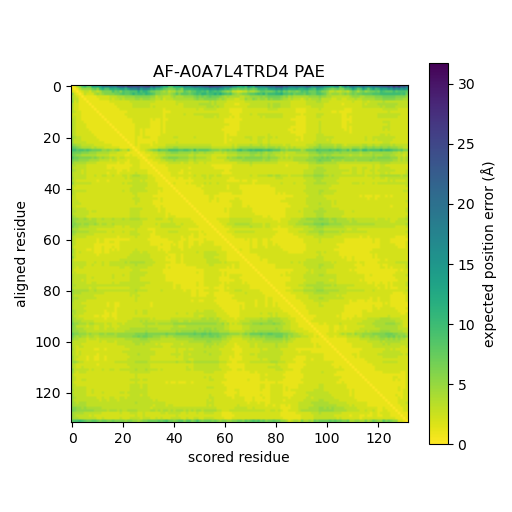OM 1035 C CA . LYS A 1 129 ? -1.256 -9.568 10.953 1.00 98.38 129 LYS A CA 1
ATOM 1036 C C . LYS A 1 129 ? -0.329 -9.355 9.759 1.00 98.38 129 LYS A C 1
ATOM 1038 O O . LYS A 1 129 ? -0.398 -8.300 9.143 1.00 98.38 129 LYS A O 1
ATOM 1043 N N . VAL A 1 130 ? 0.528 -10.325 9.457 1.00 98.38 130 VAL A N 1
ATOM 1044 C CA . VAL A 1 130 ? 1.304 -10.356 8.210 1.00 98.38 130 VAL A CA 1
ATOM 1045 C C . VAL A 1 130 ? 0.742 -11.477 7.338 1.00 98.38 130 VAL A C 1
ATOM 1047 O O . VAL A 1 130 ? 0.450 -12.559 7.860 1.00 98.38 130 VAL A O 1
ATOM 1050 N N . ILE A 1 131 ? 0.544 -11.195 6.053 1.00 98.00 131 ILE A N 1
ATOM 1051 C CA . ILE A 1 131 ? 0.195 -12.160 5.001 1.00 98.00 131 ILE A CA 1
ATOM 1052 C C . ILE A 1 131 ? 1.283 -12.039 3.936 1.00 98.00 131 ILE A C 1
ATOM 1054 O O . ILE A 1 131 ? 1.606 -10.913 3.560 1.00 98.00 131 ILE A O 1
ATOM 1058 N N . VAL A 1 132 ? 1.852 -13.171 3.524 1.00 91.62 132 VAL A N 1
ATOM 1059 C CA . VAL A 1 132 ? 2.915 -13.300 2.514 1.00 91.62 132 VAL A CA 1
ATOM 1060 C C . VAL A 1 132 ? 2.412 -14.223 1.418 1.00 91.62 132 VAL A C 1
ATOM 1062 O O . VAL A 1 132 ? 1.716 -15.195 1.800 1.00 91.62 132 VAL A O 1
#

pLDDT: mean 96.77, std 4.23, range [60.59, 98.69]

Sequence (132 aa):
HLYEEETLNQVAKNSAAIVDGFNGSNKIPLKIVHKETVKTPDEITDLLQLANSEKKCIGIITWMHTFSPAKMWIRGLSILKKPICHLHTQFNAEIPWGKIDMDFMNLNQSAHGDREFGFMMSRMRKKRKVIV

Radius of gyration: 14.86 Å; Cα contacts (8 Å, |Δi|>4): 153; chains: 1; bounding box: 33×28×40 Å

Mean predicted aligned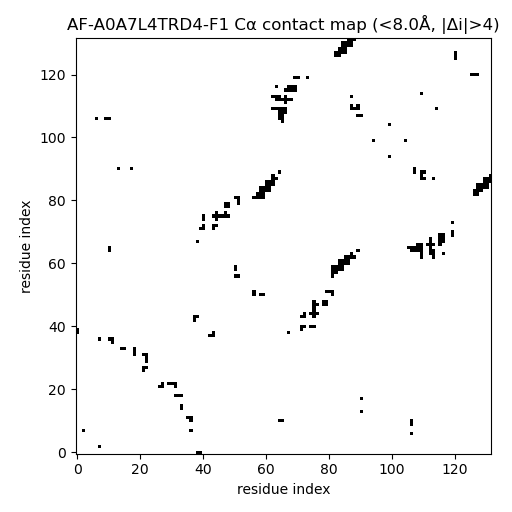 error: 2.6 Å

Nearest PDB structures (foldseek):
  4r1q-assembly1_E  TM=9.952E-01  e=5.516E-15  Geobacillus kaustophilus HTA426
  7ch3-assembly2_E  TM=9.951E-01  e=7.102E-15  Thermotoga maritima MSB8
  7ch3-assembly1_A  TM=9.964E-01  e=2.513E-14  Thermotoga maritima MSB8
  7cx7-assembly1_E  TM=9.815E-01  e=2.513E-14  Geobacillus kaustophilus HTA426
  7chl-assembly1_D  TM=9.752E-01  e=2.445E-13  Alicyclobacillus sp. TP7